Protein AF-A0A955BMQ2-F1 (afdb_monomer_lite)

Radius of gyration: 18.17 Å; chains: 1; bounding box: 41×18×46 Å

Structure (mmCIF, N/CA/C/O backbone):
data_AF-A0A955BMQ2-F1
#
_entry.id   AF-A0A955BMQ2-F1
#
loop_
_atom_site.group_PDB
_atom_site.id
_atom_site.type_symbol
_atom_site.label_atom_id
_atom_site.label_alt_id
_atom_site.label_comp_id
_atom_site.label_asym_id
_atom_site.label_entity_id
_atom_site.label_seq_id
_atom_site.pdbx_PDB_ins_code
_atom_site.Cartn_x
_atom_site.Cartn_y
_atom_site.Cartn_z
_atom_site.occupancy
_atom_site.B_iso_or_equiv
_atom_site.auth_seq_id
_atom_site.auth_comp_id
_atom_site.auth_asym_id
_atom_site.auth_atom_id
_atom_site.pdbx_PDB_model_num
ATOM 1 N N . MET A 1 1 ? 0.807 -3.533 9.587 1.00 70.75 1 MET A N 1
ATOM 2 C CA . MET A 1 1 ? -0.047 -2.334 9.748 1.00 70.75 1 MET A CA 1
ATOM 3 C C . MET A 1 1 ? -1.507 -2.704 9.984 1.00 70.75 1 MET A C 1
ATOM 5 O O . MET A 1 1 ? -1.960 -2.518 11.100 1.00 70.75 1 MET A O 1
ATOM 9 N N . VAL A 1 2 ? -2.240 -3.260 9.006 1.00 79.31 2 VAL A N 1
ATOM 10 C CA . VAL A 1 2 ? -3.673 -3.592 9.198 1.00 79.31 2 VAL A CA 1
ATOM 11 C C . VAL A 1 2 ? -3.884 -4.609 10.322 1.00 79.31 2 VAL A C 1
ATOM 13 O O . VAL A 1 2 ? -4.708 -4.364 11.194 1.00 79.31 2 VAL A O 1
ATOM 16 N N . ASP A 1 3 ? -3.097 -5.687 10.357 1.00 85.56 3 ASP A N 1
ATOM 17 C CA . ASP A 1 3 ? -3.201 -6.703 11.417 1.00 85.56 3 ASP A CA 1
ATOM 18 C C . ASP A 1 3 ? -2.902 -6.115 12.802 1.00 85.56 3 ASP A C 1
ATOM 20 O O . ASP A 1 3 ? -3.637 -6.356 13.750 1.00 85.56 3 ASP A O 1
ATOM 24 N N . THR A 1 4 ? -1.896 -5.240 12.895 1.00 87.62 4 THR A N 1
ATOM 25 C CA . THR A 1 4 ? -1.538 -4.523 14.128 1.00 87.62 4 THR A CA 1
ATOM 26 C C . THR A 1 4 ? -2.707 -3.703 14.676 1.00 87.62 4 THR A C 1
ATOM 28 O O . THR A 1 4 ? -2.978 -3.749 15.873 1.00 87.62 4 THR A O 1
ATOM 31 N N . VAL A 1 5 ? -3.420 -2.979 13.804 1.00 91.12 5 VAL A N 1
ATOM 32 C CA . VAL A 1 5 ? -4.620 -2.222 14.192 1.00 91.12 5 VAL A CA 1
ATOM 33 C C . VAL A 1 5 ? -5.734 -3.170 14.620 1.00 91.12 5 VAL A C 1
ATOM 35 O O . VAL A 1 5 ? -6.361 -2.943 15.649 1.00 91.12 5 VAL A O 1
ATOM 38 N N . MET A 1 6 ? -5.982 -4.240 13.861 1.00 90.25 6 MET A N 1
ATOM 39 C CA . MET A 1 6 ? -7.052 -5.191 14.173 1.00 90.25 6 MET A CA 1
ATOM 40 C C . MET A 1 6 ? -6.824 -5.892 15.513 1.00 90.25 6 MET A C 1
ATOM 42 O O . MET A 1 6 ? -7.763 -5.996 16.296 1.00 90.25 6 MET A O 1
ATOM 46 N N . ASP A 1 7 ? -5.590 -6.296 15.812 1.00 94.25 7 ASP A N 1
ATOM 47 C CA . ASP A 1 7 ? -5.227 -6.932 17.080 1.00 94.25 7 ASP A CA 1
ATOM 48 C C . ASP A 1 7 ? -5.363 -5.960 18.259 1.00 94.25 7 ASP A C 1
ATOM 50 O O . ASP A 1 7 ? -5.947 -6.300 19.289 1.00 94.25 7 ASP A O 1
ATOM 54 N N . ALA A 1 8 ? -4.869 -4.726 18.103 1.00 95.75 8 ALA A N 1
ATOM 55 C CA . ALA A 1 8 ? -4.978 -3.689 19.127 1.00 95.75 8 ALA A CA 1
ATOM 56 C C . ALA A 1 8 ? -6.435 -3.282 19.402 1.00 95.75 8 ALA A C 1
ATOM 58 O O . ALA A 1 8 ? -6.786 -2.954 20.534 1.00 95.75 8 ALA A O 1
ATOM 59 N N . CYS A 1 9 ? -7.282 -3.319 18.374 1.00 95.94 9 CYS A N 1
ATOM 60 C CA . CYS A 1 9 ? -8.666 -2.865 18.431 1.00 95.94 9 CYS A CA 1
ATOM 61 C C . CYS A 1 9 ? -9.692 -3.992 18.596 1.00 95.94 9 CYS A C 1
ATOM 63 O O . CYS A 1 9 ? -10.884 -3.702 18.670 1.00 95.94 9 CYS A O 1
ATOM 65 N N . ASP A 1 10 ? -9.288 -5.264 18.667 1.00 95.50 10 ASP A N 1
ATOM 66 C CA . ASP A 1 10 ? -10.202 -6.418 18.632 1.00 95.50 10 ASP A CA 1
ATOM 67 C C . ASP A 1 10 ? -11.311 -6.339 19.699 1.00 95.50 10 ASP A C 1
ATOM 69 O O . ASP A 1 10 ? -12.495 -6.542 19.408 1.00 95.50 10 ASP A O 1
ATOM 73 N N . THR A 1 11 ? -10.947 -5.981 20.933 1.00 97.31 11 THR A N 1
ATOM 74 C CA . THR A 1 11 ? -11.913 -5.860 22.038 1.00 97.31 11 THR A CA 1
ATOM 75 C C . THR A 1 11 ? -12.896 -4.712 21.803 1.00 97.31 11 THR A C 1
ATOM 77 O O . THR A 1 11 ? -14.103 -4.872 22.011 1.00 97.31 11 THR A O 1
ATOM 80 N N . ASP A 1 12 ? -12.399 -3.569 21.334 1.00 96.81 12 ASP A N 1
ATOM 81 C CA . ASP A 1 12 ? -13.212 -2.386 21.063 1.00 96.81 12 ASP A CA 1
ATOM 82 C C . ASP A 1 12 ? -14.150 -2.611 19.868 1.00 96.81 12 ASP A C 1
ATOM 84 O O . ASP A 1 12 ? -15.344 -2.316 19.945 1.00 96.81 12 ASP A O 1
ATOM 88 N N . LEU A 1 13 ? -13.655 -3.239 18.798 1.00 95.81 13 LEU A N 1
ATOM 89 C CA . LEU A 1 13 ? -14.437 -3.595 17.615 1.00 95.81 13 LEU A CA 1
ATOM 90 C C . LEU A 1 13 ? -15.585 -4.545 17.968 1.00 95.81 13 LEU A C 1
ATOM 92 O O . LEU A 1 13 ? -16.718 -4.327 17.537 1.00 95.81 13 LEU A O 1
ATOM 96 N N . LYS A 1 14 ? -15.338 -5.565 18.799 1.00 96.19 14 LYS A N 1
ATOM 97 C CA . LYS A 1 14 ? -16.392 -6.478 19.278 1.00 96.19 14 LYS A CA 1
ATOM 98 C C . LYS A 1 14 ? -17.450 -5.755 20.107 1.00 96.19 14 LYS A C 1
ATOM 100 O O . LYS A 1 14 ? -18.635 -6.081 20.014 1.00 96.19 14 LYS A O 1
ATOM 105 N N . LYS A 1 15 ? -17.034 -4.782 20.917 1.00 97.62 15 LYS A N 1
ATOM 106 C CA . LYS A 1 15 ? -17.919 -4.071 21.841 1.00 97.62 15 LYS A CA 1
ATOM 107 C C . LYS A 1 15 ? -18.761 -2.998 21.153 1.00 97.62 15 LYS A C 1
ATOM 109 O O . LYS A 1 15 ? -19.945 -2.884 21.462 1.00 97.62 15 LYS A O 1
ATOM 114 N N . TYR A 1 16 ? -18.168 -2.232 20.242 1.00 96.75 16 TYR A N 1
ATOM 115 C CA . TYR A 1 16 ? -18.789 -1.035 19.672 1.00 96.75 16 TYR A CA 1
ATOM 116 C C . TYR A 1 16 ? -19.149 -1.175 18.187 1.00 96.75 16 TYR A C 1
ATOM 118 O O . TYR A 1 16 ? -20.079 -0.520 17.731 1.00 96.75 16 TYR A O 1
ATOM 126 N N . CYS A 1 17 ? -18.483 -2.064 17.442 1.00 96.75 17 CYS A N 1
ATOM 127 C CA . CYS A 1 17 ? -18.593 -2.150 15.980 1.00 96.75 17 CYS A CA 1
ATOM 128 C C . CYS A 1 17 ? -18.984 -3.543 15.453 1.00 96.75 17 CYS A C 1
ATOM 130 O O . CYS A 1 17 ? -18.861 -3.803 14.259 1.00 96.75 17 CYS A O 1
ATOM 132 N N . SER A 1 18 ? -19.498 -4.448 16.292 1.00 96.06 18 SER A N 1
ATOM 133 C CA . SER A 1 18 ? -19.788 -5.845 15.907 1.00 96.06 18 SER A CA 1
ATOM 134 C C . SER A 1 18 ? -20.851 -6.016 14.815 1.00 96.06 18 SER A C 1
ATOM 136 O O . SER A 1 18 ? -20.900 -7.058 14.164 1.00 96.06 18 SER A O 1
ATOM 138 N N . GLN A 1 19 ? -21.694 -5.007 14.592 1.00 96.06 19 GLN A N 1
ATOM 139 C CA . GLN A 1 19 ? -22.700 -5.002 13.522 1.00 96.06 19 GLN A CA 1
ATOM 140 C C . GLN A 1 19 ? -22.184 -4.401 12.207 1.00 96.06 19 GLN A C 1
ATOM 142 O O . GLN A 1 19 ? -22.897 -4.387 11.203 1.00 96.06 19 GLN A O 1
ATOM 147 N N . VAL A 1 20 ? -20.954 -3.888 12.196 1.00 95.81 20 VAL A N 1
ATOM 148 C CA . VAL A 1 20 ? -20.369 -3.239 11.029 1.00 95.81 20 VAL A CA 1
ATOM 149 C C . VAL A 1 20 ? -19.742 -4.291 10.126 1.00 95.81 20 VAL A C 1
ATOM 151 O O . VAL A 1 20 ? -18.885 -5.069 10.533 1.00 95.81 20 VAL A O 1
ATOM 154 N N . THR A 1 21 ? -20.152 -4.297 8.859 1.00 95.19 21 THR A N 1
ATOM 155 C CA . THR A 1 21 ? -19.519 -5.149 7.846 1.00 95.19 21 THR A CA 1
ATOM 156 C C . THR A 1 21 ? -18.095 -4.643 7.568 1.00 95.19 21 THR A C 1
ATOM 158 O O . THR A 1 21 ? -17.945 -3.462 7.243 1.00 95.19 21 THR A O 1
ATOM 161 N N . PRO A 1 22 ? -17.047 -5.482 7.646 1.00 91.38 22 PRO A N 1
ATOM 162 C CA . PRO A 1 22 ? -15.676 -5.065 7.345 1.00 91.38 22 PRO A CA 1
ATOM 163 C C . PRO A 1 22 ? -15.477 -4.567 5.904 1.00 91.38 22 PRO A C 1
ATOM 165 O O . PRO A 1 22 ? -16.270 -4.869 5.010 1.00 91.38 22 PRO A O 1
ATOM 168 N N . GLY A 1 23 ? -14.391 -3.822 5.676 1.00 89.44 23 GLY A N 1
ATOM 169 C CA . GLY A 1 23 ? -14.005 -3.285 4.365 1.00 89.44 23 GLY A CA 1
ATOM 170 C C . GLY A 1 23 ? -14.430 -1.834 4.123 1.00 89.44 23 GLY A C 1
ATOM 171 O O . GLY A 1 23 ? -15.211 -1.266 4.886 1.00 89.44 23 GLY A O 1
ATOM 172 N N . GLU A 1 24 ? -13.873 -1.232 3.065 1.00 88.12 24 GLU A N 1
ATOM 173 C CA . GLU A 1 24 ? -14.203 0.128 2.587 1.00 88.12 24 GLU A CA 1
ATOM 174 C C . GLU A 1 24 ? -14.133 1.210 3.682 1.00 88.12 24 GLU A C 1
ATOM 176 O O . GLU A 1 24 ? -14.895 2.170 3.686 1.00 88.12 24 GLU A O 1
ATOM 181 N N . GLY A 1 25 ? -13.249 1.030 4.667 1.00 88.88 25 GLY A N 1
ATOM 182 C CA . GLY A 1 25 ? -13.088 1.965 5.783 1.00 88.88 25 GLY A CA 1
ATOM 183 C C . GLY A 1 25 ? -14.226 1.965 6.812 1.00 88.88 25 GLY A C 1
ATOM 184 O O . GLY A 1 25 ? -14.153 2.718 7.777 1.00 88.88 25 GLY A O 1
ATOM 185 N N . ARG A 1 26 ? -15.252 1.111 6.687 1.00 94.75 26 ARG A N 1
ATOM 186 C CA . ARG A 1 26 ? -16.419 1.128 7.591 1.00 94.75 26 ARG A CA 1
ATOM 187 C C . ARG A 1 26 ? -16.070 0.933 9.066 1.00 94.75 26 ARG A C 1
ATOM 189 O O . ARG A 1 26 ? -16.647 1.602 9.916 1.00 94.75 26 ARG A O 1
ATOM 196 N N . LEU A 1 27 ? -15.135 0.032 9.374 1.00 92.38 27 LEU A N 1
ATOM 197 C CA . LEU A 1 27 ? -14.703 -0.187 10.759 1.00 92.38 27 LEU A CA 1
ATOM 198 C C . LEU A 1 27 ? -13.961 1.029 11.314 1.00 92.38 27 LEU A C 1
ATOM 200 O O . LEU A 1 27 ? -14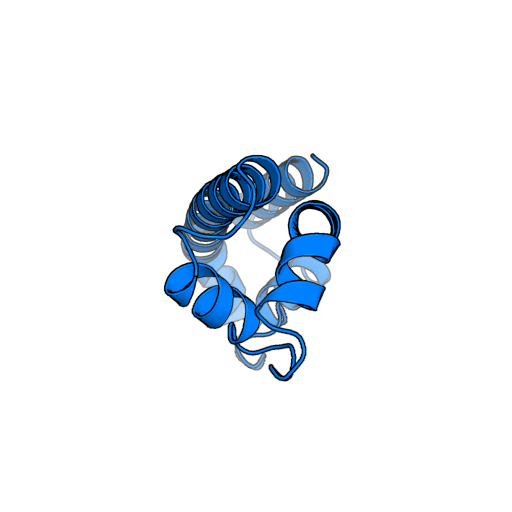.238 1.429 12.435 1.00 92.38 27 LEU A O 1
ATOM 204 N N . VAL A 1 28 ? -13.106 1.670 10.513 1.00 90.44 28 VAL A N 1
ATOM 205 C CA . VAL A 1 28 ? -12.429 2.914 10.910 1.00 90.44 28 VAL A CA 1
ATOM 206 C C . VAL A 1 28 ? -13.455 4.012 11.203 1.00 90.44 28 VAL A C 1
ATOM 208 O O . VAL A 1 28 ? -13.398 4.626 12.261 1.00 90.44 28 VAL A O 1
ATOM 211 N N . LEU A 1 29 ? -14.458 4.195 10.337 1.00 92.94 29 LEU A N 1
ATOM 212 C CA . LEU A 1 29 ? -15.531 5.173 10.561 1.00 92.94 29 LEU A CA 1
ATOM 213 C C . LEU A 1 29 ? -16.329 4.897 11.843 1.00 92.94 29 LEU A C 1
ATOM 215 O O . LEU A 1 29 ? -16.669 5.828 12.569 1.00 92.94 29 LEU A O 1
ATOM 219 N N . CYS A 1 30 ? -16.616 3.627 12.139 1.00 95.94 30 CYS A N 1
ATOM 220 C CA . CYS A 1 30 ? -17.273 3.246 13.388 1.00 95.94 30 CYS A CA 1
ATOM 221 C C . CYS A 1 30 ? -16.425 3.601 14.614 1.00 95.94 30 CYS A C 1
ATOM 223 O O . CYS A 1 30 ? -16.942 4.160 15.578 1.00 95.94 30 CYS A O 1
ATOM 225 N N . MET A 1 31 ? -15.122 3.323 14.560 1.00 93.06 31 MET A N 1
ATOM 226 C CA . MET A 1 31 ? -14.200 3.625 15.653 1.00 93.06 31 MET A CA 1
ATOM 227 C C . MET A 1 31 ? -14.047 5.131 15.869 1.00 93.06 31 MET A C 1
ATOM 229 O O . MET A 1 31 ? -14.064 5.571 17.010 1.00 93.06 31 MET A O 1
ATOM 233 N N . MET A 1 32 ? -14.013 5.931 14.799 1.00 89.88 32 MET A N 1
ATOM 234 C CA . MET A 1 32 ? -14.033 7.398 14.897 1.00 89.88 32 MET A CA 1
ATOM 235 C C . MET A 1 32 ? -15.330 7.918 15.535 1.00 89.88 32 MET A C 1
ATOM 237 O O . MET A 1 32 ? -15.299 8.829 16.352 1.00 89.88 32 MET A O 1
ATOM 241 N N . ALA A 1 33 ? -16.483 7.314 15.229 1.00 94.12 33 ALA A N 1
ATOM 242 C CA . ALA A 1 33 ? -17.755 7.669 15.869 1.00 94.12 33 ALA A CA 1
ATOM 243 C C . ALA A 1 33 ? -17.836 7.265 17.358 1.00 94.12 33 ALA A C 1
ATOM 245 O O . ALA A 1 33 ? -18.748 7.688 18.072 1.00 94.12 33 ALA A O 1
ATOM 246 N N . HIS A 1 34 ? -16.902 6.432 17.817 1.00 94.44 34 HIS A N 1
ATOM 247 C CA . HIS A 1 34 ? -16.775 5.957 19.190 1.00 94.44 34 HIS A CA 1
ATOM 248 C C . HIS A 1 34 ? -15.412 6.313 19.797 1.00 94.44 34 HIS A C 1
ATOM 250 O O . HIS A 1 34 ? -14.971 5.634 20.723 1.00 94.44 34 HIS A O 1
ATOM 256 N N . GLU A 1 35 ? -14.752 7.364 19.299 1.00 90.25 35 GLU A N 1
ATOM 257 C CA . GLU A 1 35 ? -13.390 7.736 19.706 1.00 90.25 35 GLU A CA 1
ATOM 258 C C . GLU A 1 35 ? -13.246 7.946 21.222 1.00 90.25 35 GLU A C 1
ATOM 260 O O . GLU A 1 35 ? -12.208 7.639 21.796 1.00 90.25 35 GLU A O 1
ATOM 265 N N . ASP A 1 36 ? -14.315 8.384 21.892 1.00 94.06 36 ASP A N 1
ATOM 266 C CA . ASP A 1 36 ? -14.380 8.614 23.337 1.00 94.06 36 ASP A CA 1
ATOM 267 C C . ASP A 1 36 ? -14.517 7.324 24.168 1.00 94.06 36 ASP A C 1
ATOM 269 O O . ASP A 1 36 ? -14.470 7.362 25.399 1.00 94.06 36 ASP A O 1
ATOM 273 N N . LYS A 1 37 ? -14.739 6.178 23.513 1.00 95.62 37 LYS A N 1
ATOM 274 C CA . LYS A 1 37 ? -15.090 4.897 24.153 1.00 95.62 37 LYS A CA 1
ATOM 275 C C . LYS A 1 37 ? -14.098 3.773 23.899 1.00 95.62 37 LYS A C 1
ATOM 277 O O . LYS A 1 37 ? -14.163 2.763 24.611 1.00 95.62 37 LYS A O 1
ATOM 282 N N . ILE A 1 38 ? -13.268 3.905 22.874 1.00 95.94 38 ILE A N 1
ATOM 283 C CA . ILE A 1 38 ? -12.251 2.916 22.513 1.00 95.94 38 ILE A CA 1
ATOM 284 C C . ILE A 1 38 ? -11.049 3.012 23.457 1.00 95.94 38 ILE A C 1
ATOM 286 O O . ILE A 1 38 ? -10.850 4.023 24.127 1.00 95.94 38 ILE A O 1
ATOM 290 N N . SER A 1 39 ? -10.258 1.947 23.547 1.00 97.06 39 SER A N 1
ATOM 291 C CA . SER A 1 39 ? -9.066 1.932 24.393 1.00 97.06 39 SER A CA 1
ATOM 292 C C . SER A 1 39 ? -7.944 2.826 23.849 1.00 97.06 39 SER A C 1
ATOM 294 O O . SER A 1 39 ? -7.790 2.971 22.635 1.00 97.06 39 SER A O 1
ATOM 296 N N . ASP A 1 40 ? -7.089 3.340 24.741 1.00 95.81 40 ASP A N 1
ATOM 297 C CA . ASP A 1 40 ? -5.878 4.089 24.361 1.00 95.81 40 ASP A CA 1
ATOM 298 C C . ASP A 1 40 ? -4.959 3.270 23.443 1.00 95.81 40 ASP A C 1
ATOM 300 O O . ASP A 1 40 ? -4.327 3.810 22.539 1.00 95.81 40 ASP A O 1
ATOM 304 N N . GLN A 1 41 ? -4.906 1.951 23.653 1.00 95.56 41 GLN A N 1
ATOM 305 C CA . GLN A 1 41 ? -4.135 1.036 22.815 1.00 95.56 41 GLN A CA 1
ATOM 306 C C . GLN A 1 41 ? -4.664 1.022 21.378 1.00 95.56 41 GLN A C 1
ATOM 308 O O . GLN A 1 41 ? -3.884 1.131 20.433 1.00 95.56 41 GLN A O 1
ATOM 313 N N . CYS A 1 42 ? -5.980 0.893 21.208 1.00 96.06 42 CYS A N 1
ATOM 314 C CA . CYS A 1 42 ? -6.585 0.930 19.888 1.00 96.06 42 CYS A CA 1
ATOM 315 C C . CYS A 1 42 ? -6.443 2.314 19.240 1.00 96.06 42 CYS A C 1
ATOM 317 O O . CYS A 1 42 ? -6.086 2.407 18.066 1.00 96.06 42 CYS A O 1
ATOM 319 N N . PHE A 1 43 ? -6.668 3.387 20.003 1.00 93.31 43 PHE A N 1
ATOM 320 C CA . PHE A 1 43 ? -6.490 4.753 19.517 1.00 93.31 43 PHE A CA 1
AT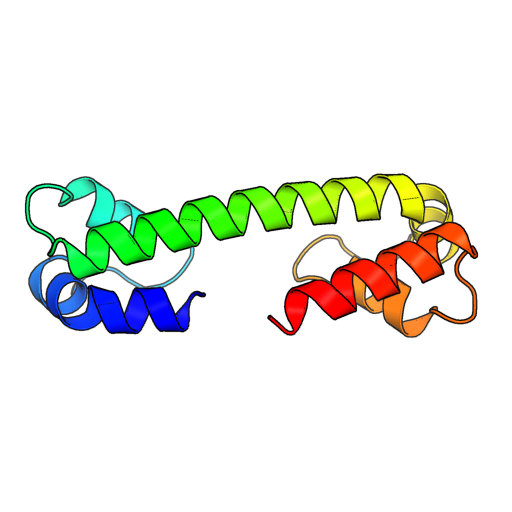OM 321 C C . PHE A 1 43 ? -5.057 5.000 19.027 1.00 93.31 43 PHE A C 1
ATOM 323 O O . PHE A 1 43 ? -4.867 5.472 17.907 1.00 93.31 43 PHE A O 1
ATOM 330 N N . GLY A 1 44 ? -4.053 4.608 19.816 1.00 93.50 44 GLY A N 1
ATOM 331 C CA . GLY A 1 44 ? -2.643 4.704 19.437 1.00 93.50 44 GLY A CA 1
ATOM 332 C C . GLY A 1 44 ? -2.323 3.908 18.173 1.00 93.50 44 GLY A C 1
ATOM 333 O O . GLY A 1 44 ? -1.747 4.455 17.241 1.00 93.50 44 GLY A O 1
ATOM 334 N N . ALA A 1 45 ? -2.786 2.657 18.078 1.00 94.25 45 ALA A N 1
ATOM 335 C CA . ALA A 1 45 ? -2.565 1.838 16.886 1.00 94.25 45 ALA A CA 1
ATOM 336 C C . ALA A 1 45 ? -3.205 2.438 15.620 1.00 94.25 45 ALA A C 1
ATOM 338 O O . ALA A 1 45 ? -2.627 2.350 14.536 1.00 94.25 45 ALA A O 1
ATOM 339 N N . MET A 1 46 ? -4.387 3.057 15.733 1.00 91.12 46 MET A N 1
ATOM 340 C CA . MET A 1 46 ? -5.000 3.780 14.614 1.00 91.12 46 MET A CA 1
ATOM 341 C C . MET A 1 46 ? -4.183 5.006 14.201 1.00 91.12 46 MET A C 1
ATOM 343 O O . MET A 1 46 ? -4.082 5.276 13.006 1.00 91.12 46 MET A O 1
ATOM 347 N N . PHE A 1 47 ? -3.600 5.728 15.160 1.00 90.50 47 PHE A N 1
ATOM 348 C CA . PHE A 1 47 ? -2.745 6.881 14.885 1.00 90.50 47 PHE A CA 1
ATOM 349 C C . PHE A 1 47 ? -1.442 6.461 14.192 1.00 90.50 47 PHE A C 1
ATOM 351 O O . PHE A 1 47 ? -1.129 6.975 13.123 1.00 90.50 47 PHE A O 1
ATOM 358 N N . ASP A 1 48 ? -0.761 5.438 14.712 1.00 91.75 48 ASP A N 1
ATOM 359 C CA . ASP A 1 48 ? 0.444 4.870 14.093 1.00 91.75 48 ASP A CA 1
ATOM 360 C C . ASP A 1 48 ? 0.167 4.389 12.657 1.00 91.75 48 ASP A C 1
ATOM 362 O O . ASP A 1 48 ? 0.986 4.549 11.749 1.00 91.75 48 ASP A O 1
ATOM 366 N N . ALA A 1 49 ? -1.014 3.808 12.423 1.00 90.44 49 ALA A N 1
ATOM 367 C CA . ALA A 1 49 ? -1.434 3.409 11.086 1.00 90.44 49 ALA A CA 1
ATOM 368 C C . ALA A 1 49 ? -1.735 4.606 10.172 1.00 90.44 49 ALA A C 1
ATOM 370 O O . ALA A 1 49 ? -1.462 4.525 8.975 1.00 90.44 49 ALA A O 1
ATOM 371 N N . ALA A 1 50 ? -2.287 5.700 10.702 1.00 89.06 50 ALA A N 1
ATOM 372 C CA . ALA A 1 50 ? -2.525 6.921 9.938 1.00 89.06 50 ALA A CA 1
ATOM 373 C C . ALA A 1 50 ? -1.201 7.546 9.471 1.00 89.06 50 ALA A C 1
ATOM 375 O O . ALA A 1 50 ? -1.054 7.817 8.277 1.00 89.06 50 ALA A O 1
ATOM 376 N N . ASP A 1 51 ? -0.222 7.656 10.370 1.00 90.19 51 ASP A N 1
ATOM 377 C CA . ASP A 1 51 ? 1.130 8.125 10.048 1.00 90.19 51 ASP A CA 1
ATOM 378 C C . ASP A 1 51 ? 1.785 7.215 8.995 1.00 90.19 51 ASP A C 1
ATOM 380 O O . ASP A 1 51 ? 2.325 7.682 7.990 1.00 90.19 51 ASP A O 1
ATOM 384 N N . GLY A 1 52 ? 1.665 5.892 9.158 1.00 88.62 52 GLY A N 1
ATOM 385 C CA . GLY A 1 52 ? 2.166 4.919 8.186 1.00 88.62 52 GLY A CA 1
ATOM 386 C C . GLY A 1 52 ? 1.564 5.082 6.783 1.00 88.62 52 GLY A C 1
ATOM 387 O O . GLY A 1 52 ? 2.279 4.967 5.784 1.00 88.62 52 GLY A O 1
ATOM 388 N N . ILE A 1 53 ? 0.264 5.384 6.685 1.00 89.31 53 ILE A N 1
ATOM 389 C CA . ILE A 1 53 ? -0.406 5.650 5.402 1.00 89.31 53 ILE A CA 1
ATOM 390 C C . ILE A 1 53 ? 0.137 6.927 4.757 1.00 89.31 53 ILE A C 1
ATOM 392 O O . ILE A 1 53 ? 0.369 6.931 3.548 1.00 89.31 53 ILE A O 1
ATOM 396 N N . GLU A 1 54 ? 0.348 7.997 5.526 1.00 90.00 54 GLU A N 1
ATOM 397 C CA . GLU A 1 54 ? 0.886 9.257 5.001 1.00 90.00 54 GLU A CA 1
ATOM 398 C C . GLU A 1 54 ? 2.267 9.054 4.369 1.00 90.00 54 GLU A C 1
ATOM 400 O O . GLU A 1 54 ? 2.485 9.436 3.211 1.00 90.00 54 GLU A O 1
ATOM 405 N N . PHE A 1 55 ? 3.172 8.377 5.081 1.00 88.50 55 PHE A N 1
ATOM 406 C CA . PHE A 1 55 ? 4.497 8.056 4.553 1.00 88.50 55 PHE A CA 1
ATOM 407 C C . PHE A 1 55 ? 4.404 7.211 3.280 1.00 88.50 55 PHE A C 1
ATOM 409 O O . PHE A 1 55 ? 5.021 7.553 2.268 1.00 88.50 55 PHE A O 1
ATOM 416 N N . PHE A 1 56 ? 3.557 6.179 3.271 1.00 89.19 56 PHE A N 1
ATOM 417 C CA . PHE A 1 56 ? 3.364 5.339 2.091 1.00 89.19 56 PHE A CA 1
ATOM 418 C C . PHE A 1 56 ? 2.823 6.115 0.877 1.00 89.19 56 PHE A C 1
ATOM 420 O O . PHE A 1 56 ? 3.278 5.906 -0.248 1.00 89.19 56 PHE A O 1
ATOM 427 N N . VAL A 1 57 ? 1.871 7.033 1.073 1.00 90.75 57 VAL A N 1
ATOM 428 C CA . VAL A 1 57 ? 1.338 7.876 -0.013 1.00 90.75 57 VAL A CA 1
ATOM 429 C C . VAL A 1 57 ? 2.426 8.788 -0.581 1.00 90.75 57 VAL A C 1
ATOM 431 O O . VAL A 1 57 ? 2.494 8.972 -1.799 1.00 90.75 57 VAL A O 1
ATOM 434 N N . SER A 1 58 ? 3.290 9.336 0.276 1.00 91.69 58 SER A N 1
ATOM 435 C CA . SER A 1 58 ? 4.416 10.167 -0.158 1.00 91.69 58 SER A CA 1
ATOM 436 C C . SER A 1 58 ? 5.409 9.382 -1.025 1.00 91.69 58 SER A C 1
ATOM 438 O O . SER A 1 58 ? 5.839 9.868 -2.075 1.00 91.69 58 SER A O 1
ATOM 440 N N . ASP A 1 59 ? 5.668 8.127 -0.657 1.00 91.38 59 ASP A N 1
ATOM 441 C CA . ASP A 1 59 ? 6.541 7.221 -1.399 1.00 91.38 59 ASP A CA 1
ATOM 442 C C . ASP A 1 59 ? 5.945 6.839 -2.744 1.00 91.38 59 ASP A C 1
ATOM 444 O O . ASP A 1 59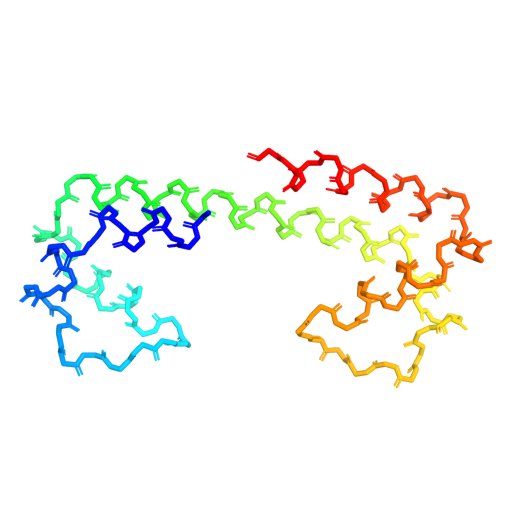 ? 6.624 6.914 -3.766 1.00 91.38 59 ASP A O 1
ATOM 448 N N . LEU A 1 60 ? 4.658 6.490 -2.763 1.00 91.12 60 LEU A N 1
ATOM 449 C CA . LEU A 1 60 ? 3.950 6.158 -3.992 1.00 91.12 60 LEU A CA 1
ATOM 450 C C . LEU A 1 60 ? 3.932 7.338 -4.966 1.00 91.12 60 LEU A C 1
ATOM 452 O O . LEU A 1 60 ? 4.098 7.140 -6.168 1.00 91.12 60 LEU A O 1
ATOM 456 N N . LYS A 1 61 ? 3.746 8.560 -4.459 1.00 94.31 61 LYS A N 1
ATOM 457 C CA . LYS A 1 61 ? 3.798 9.764 -5.287 1.00 94.31 61 LYS A CA 1
ATOM 458 C C . LYS A 1 61 ? 5.174 9.932 -5.925 1.00 94.31 61 LYS A C 1
ATOM 460 O O . LYS A 1 61 ? 5.255 10.088 -7.137 1.00 94.31 61 LYS A O 1
ATOM 465 N N . ARG A 1 62 ? 6.248 9.841 -5.134 1.00 94.88 62 ARG A N 1
ATOM 466 C CA . ARG A 1 62 ? 7.614 9.921 -5.668 1.00 94.88 62 ARG A CA 1
ATOM 467 C C . ARG A 1 62 ? 7.877 8.819 -6.695 1.00 94.88 62 ARG A C 1
ATOM 469 O O . ARG A 1 62 ? 8.441 9.102 -7.745 1.00 94.88 62 ARG A O 1
ATOM 476 N N . ALA A 1 63 ? 7.425 7.596 -6.424 1.00 94.56 63 ALA A N 1
ATOM 477 C CA . ALA A 1 63 ? 7.521 6.480 -7.358 1.00 94.56 63 ALA A CA 1
ATOM 478 C C . ALA A 1 63 ? 6.836 6.790 -8.690 1.00 94.56 63 ALA A C 1
ATOM 480 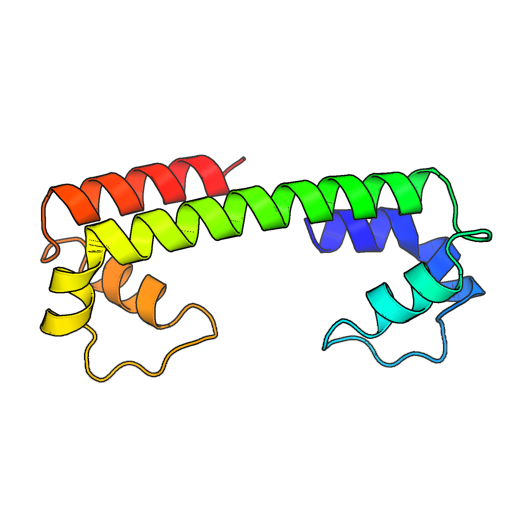O O . ALA A 1 63 ? 7.418 6.571 -9.746 1.00 94.56 63 ALA A O 1
ATOM 481 N N . ALA A 1 64 ? 5.607 7.308 -8.638 1.00 94.88 64 ALA A N 1
ATOM 482 C CA . ALA A 1 64 ? 4.839 7.665 -9.821 1.00 94.88 64 ALA A CA 1
ATOM 483 C C . ALA A 1 64 ? 5.530 8.770 -10.631 1.00 94.88 64 ALA A C 1
ATOM 485 O O . ALA A 1 64 ? 5.618 8.640 -11.847 1.00 94.88 64 ALA A O 1
ATOM 486 N N . ASP A 1 65 ? 6.071 9.792 -9.961 1.00 97.56 65 ASP A N 1
ATOM 487 C CA . ASP A 1 65 ? 6.784 10.899 -10.605 1.00 97.56 65 ASP A CA 1
ATOM 488 C C . ASP A 1 65 ? 8.089 10.415 -11.273 1.00 97.56 65 ASP A C 1
ATOM 490 O O . ASP A 1 65 ? 8.366 10.731 -12.427 1.00 97.56 65 ASP A O 1
ATOM 494 N N . VAL A 1 66 ? 8.894 9.606 -10.573 1.00 98.12 66 VAL A N 1
ATOM 495 C CA . VAL A 1 66 ? 10.172 9.091 -11.100 1.00 98.12 66 VAL A CA 1
ATOM 496 C C . VAL A 1 66 ? 9.951 8.069 -12.220 1.00 98.12 66 VAL A C 1
ATOM 498 O O . VAL A 1 66 ? 1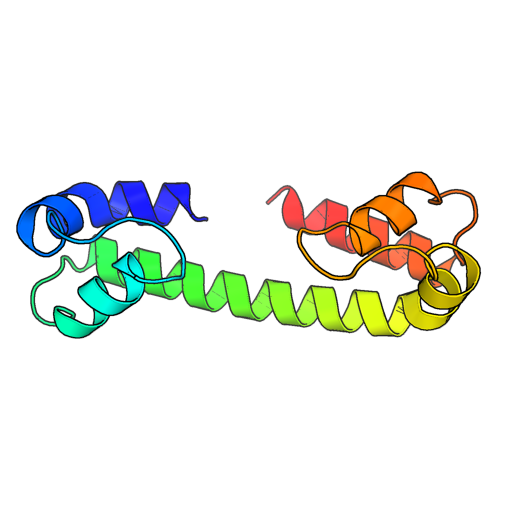0.692 8.052 -13.203 1.00 98.12 66 VAL A O 1
ATOM 501 N N . CYS A 1 67 ? 8.935 7.216 -12.089 1.00 98.06 67 CYS A N 1
ATOM 502 C CA . CYS A 1 67 ? 8.642 6.148 -13.041 1.00 98.06 67 CYS A CA 1
ATOM 503 C C . CYS A 1 67 ? 7.644 6.551 -14.137 1.00 98.06 67 CYS A C 1
ATOM 505 O O . CYS A 1 67 ? 7.275 5.688 -14.929 1.00 98.06 67 CYS A O 1
ATOM 507 N N . GLU A 1 68 ? 7.200 7.811 -14.220 1.00 97.69 68 GLU A N 1
ATOM 508 C CA . GLU A 1 68 ? 6.131 8.255 -15.134 1.00 97.69 68 GLU A CA 1
ATOM 509 C C . GLU A 1 68 ? 6.368 7.777 -16.575 1.00 97.69 68 GLU A C 1
ATOM 511 O O . GLU A 1 68 ? 5.535 7.083 -17.162 1.00 97.69 68 GLU A O 1
ATOM 516 N N . SER A 1 69 ? 7.561 8.036 -17.119 1.00 98.25 69 SER A N 1
ATOM 517 C CA . SER A 1 69 ? 7.894 7.636 -18.491 1.00 98.25 69 SER A CA 1
ATOM 518 C C . SER A 1 69 ? 7.940 6.116 -18.684 1.00 98.25 69 SER A C 1
ATOM 520 O O . SER A 1 69 ? 7.641 5.619 -19.772 1.00 98.25 69 SER A O 1
ATOM 522 N N . ASP A 1 70 ? 8.330 5.366 -17.654 1.00 98.38 70 ASP A N 1
ATOM 523 C CA . ASP A 1 70 ? 8.353 3.904 -17.692 1.00 98.38 70 ASP A CA 1
ATOM 524 C C . ASP A 1 70 ? 6.931 3.332 -17.617 1.00 98.38 70 ASP A C 1
ATOM 526 O O . ASP A 1 70 ? 6.612 2.397 -18.351 1.00 98.38 70 ASP A O 1
ATOM 530 N N . ILE A 1 71 ? 6.052 3.932 -16.807 1.00 97.69 71 ILE A N 1
ATOM 531 C CA . ILE A 1 71 ? 4.629 3.581 -16.726 1.00 97.69 71 ILE A CA 1
ATOM 532 C C . ILE A 1 71 ? 3.971 3.764 -18.095 1.00 97.69 71 ILE A C 1
ATOM 534 O O . ILE A 1 71 ? 3.330 2.838 -18.590 1.00 97.69 71 ILE A O 1
ATOM 538 N N . GLU A 1 72 ? 4.179 4.909 -18.744 1.00 97.44 72 GLU A N 1
ATOM 539 C CA . GLU A 1 72 ? 3.612 5.193 -20.067 1.00 97.44 72 GLU A CA 1
ATOM 540 C C . GLU A 1 72 ? 4.123 4.247 -21.159 1.00 97.44 72 GLU A C 1
ATOM 542 O O . GLU A 1 72 ? 3.388 3.898 -22.079 1.00 97.44 72 GLU A O 1
ATOM 547 N N . LYS A 1 73 ? 5.392 3.830 -21.098 1.00 98.12 73 LYS A N 1
ATOM 548 C CA . LYS A 1 73 ? 5.993 2.984 -22.142 1.00 98.12 73 LYS A CA 1
ATOM 549 C C . LYS A 1 73 ? 5.723 1.499 -21.946 1.00 98.12 73 LYS A C 1
ATOM 551 O O . LYS A 1 73 ? 5.659 0.762 -22.930 1.00 98.12 73 LYS A O 1
ATOM 556 N N . LEU A 1 74 ? 5.664 1.045 -20.696 1.00 98.00 74 LEU A N 1
ATOM 557 C CA . LEU A 1 74 ? 5.666 -0.378 -20.349 1.00 98.00 74 LEU A CA 1
ATOM 558 C C . LEU A 1 74 ? 4.316 -0.854 -19.805 1.00 98.00 74 LEU A C 1
ATOM 560 O O . LEU A 1 74 ? 4.020 -2.044 -19.909 1.00 98.00 74 LEU A O 1
ATOM 564 N N . CYS A 1 75 ? 3.512 0.050 -19.240 1.00 97.69 75 CYS A N 1
ATOM 565 C CA . CYS A 1 75 ? 2.321 -0.275 -18.455 1.00 97.69 75 CYS A CA 1
ATOM 566 C C . CYS A 1 75 ? 1.058 0.489 -18.902 1.00 97.69 75 CYS A C 1
ATOM 568 O O . CYS A 1 75 ? 0.076 0.511 -18.165 1.00 97.69 75 CYS A O 1
ATOM 570 N N . ASP A 1 76 ? 1.037 1.063 -20.109 1.00 96.88 76 ASP A N 1
ATOM 571 C CA . ASP A 1 76 ? -0.080 1.856 -20.663 1.00 96.88 76 ASP A CA 1
ATOM 572 C C . ASP A 1 76 ? -1.433 1.125 -20.707 1.00 96.88 76 ASP A C 1
ATOM 574 O O . ASP A 1 76 ? -2.495 1.741 -20.640 1.00 96.88 76 ASP A O 1
ATOM 578 N N . LYS A 1 77 ? -1.398 -0.203 -20.827 1.00 96.69 77 LYS A N 1
ATOM 579 C CA . LYS A 1 77 ? -2.582 -1.074 -20.898 1.00 96.69 77 LYS A CA 1
ATOM 580 C C . LYS A 1 77 ? -2.999 -1.656 -19.554 1.00 96.69 77 LYS A C 1
ATOM 582 O O . LYS A 1 77 ? -3.926 -2.464 -19.509 1.00 96.69 77 LYS A O 1
ATOM 587 N N . VAL A 1 78 ? -2.294 -1.318 -18.481 1.00 96.94 78 VAL A N 1
ATOM 588 C CA . VAL A 1 78 ? -2.590 -1.830 -17.147 1.00 96.94 78 VAL A CA 1
ATOM 589 C C . VAL A 1 78 ? -3.636 -0.933 -16.501 1.00 96.94 78 VAL A C 1
ATOM 591 O O . VAL A 1 78 ? -3.490 0.286 -16.451 1.00 96.94 78 VAL A O 1
ATOM 594 N N . GLU A 1 79 ? -4.709 -1.542 -16.001 1.00 94.31 79 GLU A N 1
ATOM 595 C CA . GLU A 1 79 ? -5.724 -0.798 -15.262 1.00 94.31 79 GLU A CA 1
ATOM 596 C C . GLU A 1 79 ? -5.140 -0.254 -13.944 1.00 94.31 79 GLU A C 1
ATOM 598 O O . GLU A 1 79 ? -4.407 -0.960 -13.243 1.00 94.31 79 GLU A O 1
ATOM 603 N N . PRO A 1 80 ? -5.436 1.005 -13.578 1.00 89.62 80 PRO A N 1
ATOM 604 C CA . PRO A 1 80 ? -5.030 1.544 -12.289 1.00 89.62 80 PRO A CA 1
ATOM 605 C C . PRO A 1 80 ? -5.722 0.849 -11.110 1.00 89.62 80 PRO A C 1
ATOM 607 O O . PRO A 1 80 ? -6.877 0.430 -11.182 1.00 89.62 80 PRO A O 1
ATOM 610 N N . GLY A 1 81 ? -5.037 0.845 -9.965 1.00 88.94 81 GLY A N 1
ATOM 611 C CA . GLY A 1 81 ? -5.557 0.321 -8.702 1.00 88.94 81 GLY A CA 1
ATOM 612 C C . GLY A 1 81 ? -5.025 -1.067 -8.349 1.00 88.94 81 GLY A C 1
ATOM 613 O O . GLY A 1 81 ? -4.302 -1.704 -9.111 1.00 88.94 81 GLY A O 1
ATOM 614 N N . LYS A 1 82 ? -5.325 -1.510 -7.120 1.00 88.12 82 LYS A N 1
ATOM 615 C CA . LYS A 1 82 ? -4.927 -2.823 -6.564 1.00 88.12 82 LYS A CA 1
ATOM 616 C C . LYS A 1 82 ? -3.433 -3.174 -6.725 1.00 88.12 82 LYS A C 1
ATOM 618 O O . LYS A 1 82 ? -3.081 -4.347 -6.741 1.00 88.12 82 LYS A O 1
ATOM 623 N N . GLY A 1 83 ? -2.561 -2.174 -6.867 1.00 90.94 83 GLY A N 1
ATOM 624 C CA . GLY A 1 83 ? -1.124 -2.367 -7.077 1.00 90.94 83 GLY A CA 1
ATOM 625 C C . GLY A 1 83 ? -0.716 -2.872 -8.469 1.00 90.94 83 GLY A C 1
ATOM 626 O O . GLY A 1 83 ? 0.441 -3.234 -8.649 1.00 90.94 83 GLY A O 1
ATOM 627 N N . GLN A 1 84 ? -1.608 -2.887 -9.466 1.00 95.88 84 GLN A N 1
ATOM 628 C CA . GLN A 1 84 ? -1.323 -3.495 -10.776 1.00 95.88 84 GLN A CA 1
ATOM 629 C C . GLN A 1 84 ? -0.213 -2.770 -11.556 1.00 95.88 84 GLN A C 1
ATOM 631 O O . GLN A 1 84 ? 0.657 -3.421 -12.132 1.00 95.88 84 GLN A O 1
ATOM 636 N N . ILE A 1 85 ? -0.189 -1.434 -11.529 1.00 95.44 85 ILE A N 1
ATOM 637 C CA . ILE A 1 85 ? 0.881 -0.638 -12.158 1.00 95.44 85 ILE A CA 1
ATOM 638 C C . ILE A 1 85 ? 2.232 -0.901 -11.483 1.00 95.44 85 ILE A C 1
ATOM 640 O O . ILE A 1 85 ? 3.228 -1.126 -12.167 1.00 95.44 85 ILE A O 1
ATOM 644 N N . ALA A 1 86 ? 2.260 -0.947 -10.147 1.00 93.44 86 ALA A N 1
ATOM 645 C CA . ALA A 1 86 ? 3.471 -1.269 -9.396 1.00 93.44 86 ALA A CA 1
ATOM 646 C C . ALA A 1 86 ? 3.992 -2.672 -9.754 1.00 93.44 86 ALA A C 1
ATOM 648 O O . ALA A 1 86 ? 5.182 -2.836 -10.011 1.00 93.44 86 ALA A O 1
ATOM 649 N N . GLN A 1 87 ? 3.100 -3.665 -9.863 1.00 94.69 87 GLN A N 1
ATOM 650 C CA . GLN A 1 87 ? 3.472 -5.011 -10.302 1.00 94.69 87 GLN A CA 1
ATOM 651 C C . GLN A 1 87 ? 4.038 -5.012 -11.728 1.00 94.69 87 GLN A C 1
ATOM 653 O O . GLN A 1 87 ? 5.061 -5.640 -11.973 1.00 94.69 87 GLN A O 1
ATOM 658 N N . CYS A 1 88 ? 3.430 -4.269 -12.656 1.00 97.75 88 CYS A N 1
ATOM 659 C CA . CYS A 1 88 ? 3.935 -4.156 -14.024 1.00 97.75 88 CYS A CA 1
ATOM 660 C C . CYS A 1 88 ? 5.358 -3.574 -14.086 1.00 97.75 88 CYS A C 1
ATOM 662 O O . CYS A 1 88 ? 6.197 -4.081 -14.840 1.00 97.75 88 CYS A O 1
ATOM 664 N N . LEU A 1 89 ? 5.652 -2.550 -13.278 1.00 96.69 89 LEU A N 1
ATOM 665 C CA . LEU A 1 89 ? 6.997 -1.980 -13.163 1.00 96.69 89 LEU A CA 1
ATOM 666 C C . LEU A 1 89 ? 7.997 -2.998 -12.594 1.00 96.69 89 LEU A C 1
ATOM 668 O O . LEU A 1 89 ? 9.097 -3.135 -13.129 1.00 96.69 89 LEU A O 1
ATOM 672 N N . VAL A 1 90 ? 7.606 -3.761 -11.567 1.00 94.19 90 VAL A N 1
ATOM 673 C CA . VAL A 1 90 ? 8.429 -4.836 -10.982 1.00 94.19 90 VAL A CA 1
ATOM 674 C C . VAL A 1 90 ? 8.700 -5.954 -11.995 1.00 94.19 90 VAL A C 1
ATOM 676 O O . VAL A 1 90 ? 9.847 -6.373 -12.159 1.00 94.19 90 VAL A O 1
ATOM 679 N N . ASP A 1 91 ? 7.687 -6.393 -12.741 1.00 96.19 91 ASP A N 1
ATOM 680 C CA . ASP A 1 91 ? 7.825 -7.431 -13.773 1.00 96.19 91 ASP A CA 1
ATOM 681 C C . ASP A 1 91 ? 8.734 -6.976 -14.928 1.00 96.19 91 ASP A C 1
ATOM 683 O O . ASP A 1 91 ? 9.393 -7.787 -15.584 1.00 96.19 91 ASP A O 1
ATOM 687 N N . ASN A 1 92 ? 8.816 -5.662 -15.157 1.00 96.88 92 ASN A N 1
ATOM 688 C CA . ASN A 1 92 ? 9.687 -5.042 -16.150 1.00 96.88 92 ASN A CA 1
ATOM 689 C C . ASN A 1 92 ? 10.931 -4.374 -15.540 1.00 96.88 92 ASN A C 1
ATOM 691 O O . ASN A 1 92 ? 11.567 -3.575 -16.224 1.00 96.88 92 ASN A O 1
ATOM 695 N N . LYS A 1 93 ? 11.357 -4.734 -14.320 1.00 94.12 93 LYS A N 1
ATOM 696 C CA . LYS A 1 93 ? 12.497 -4.104 -13.613 1.00 94.12 93 LYS A CA 1
ATOM 697 C C . LYS A 1 93 ? 13.817 -4.087 -14.402 1.00 94.12 93 LYS A C 1
ATOM 699 O O . LYS A 1 93 ? 14.661 -3.233 -14.172 1.00 94.12 93 LYS A O 1
ATOM 704 N N . ALA A 1 94 ? 14.005 -5.000 -15.357 1.00 95.81 94 ALA A N 1
ATOM 705 C CA . ALA A 1 94 ? 15.173 -5.012 -16.249 1.00 95.81 94 ALA A CA 1
ATOM 706 C C . ALA A 1 94 ? 15.079 -4.031 -17.440 1.00 95.81 94 ALA A C 1
ATOM 708 O O . ALA A 1 94 ? 16.057 -3.856 -18.164 1.00 95.81 94 ALA A O 1
ATOM 709 N N . LYS A 1 95 ? 13.899 -3.455 -17.687 1.00 97.62 95 LYS A N 1
ATOM 710 C CA . LYS A 1 95 ? 13.585 -2.570 -18.820 1.00 97.62 95 LYS A CA 1
ATOM 711 C C . LYS A 1 95 ? 13.240 -1.142 -18.402 1.00 97.62 95 LYS A C 1
ATOM 713 O O . LYS A 1 95 ? 13.220 -0.278 -19.274 1.00 97.62 95 LYS A O 1
ATOM 718 N N . VAL A 1 96 ? 12.935 -0.913 -17.123 1.00 98.12 96 VAL A N 1
ATOM 719 C CA . VAL A 1 96 ? 12.715 0.438 -16.592 1.00 98.12 96 VAL A CA 1
ATOM 720 C C . VAL A 1 96 ? 14.001 1.262 -16.662 1.00 98.12 96 VAL A C 1
ATOM 722 O O . VAL A 1 96 ? 15.109 0.718 -16.728 1.00 98.12 96 VAL A O 1
ATOM 725 N N . SER A 1 97 ? 13.858 2.582 -16.631 1.00 98.38 97 SER A N 1
ATOM 726 C CA . SER A 1 97 ? 14.985 3.500 -16.503 1.00 98.38 97 SER A CA 1
ATOM 727 C C . SER A 1 97 ? 15.810 3.234 -15.228 1.00 98.38 97 SER A C 1
ATOM 729 O O . SER A 1 97 ? 15.281 2.713 -14.241 1.00 98.38 97 SER A O 1
ATOM 731 N N . PRO A 1 98 ? 17.108 3.605 -15.202 1.00 98.00 98 PRO A N 1
ATOM 732 C CA . PRO A 1 98 ? 17.934 3.479 -14.000 1.00 98.00 98 PRO A CA 1
ATOM 733 C C . PRO A 1 98 ? 17.336 4.180 -12.774 1.00 98.00 98 PRO A C 1
ATOM 735 O O . PR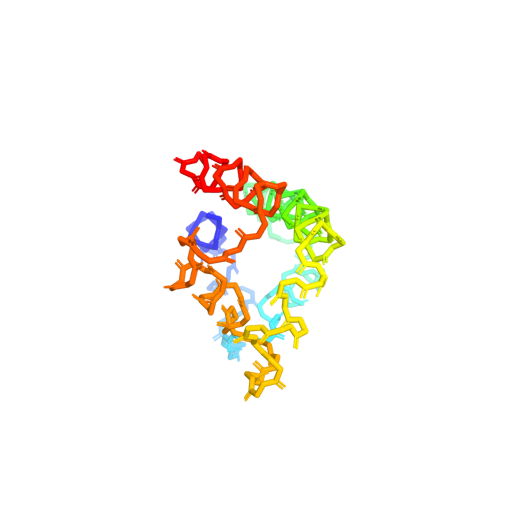O A 1 98 ? 17.390 3.625 -11.678 1.00 98.00 98 PRO A O 1
ATOM 738 N N . ASP A 1 99 ? 16.731 5.354 -12.969 1.00 97.81 99 ASP A N 1
ATOM 739 C CA . ASP A 1 99 ? 16.140 6.147 -11.889 1.00 97.81 99 ASP A CA 1
ATOM 740 C C . ASP A 1 99 ? 14.899 5.454 -11.311 1.00 97.81 99 ASP A C 1
ATOM 742 O O . ASP A 1 99 ? 14.810 5.266 -10.098 1.00 97.81 99 ASP A O 1
ATOM 746 N N . CYS A 1 100 ? 13.995 4.961 -12.167 1.00 98.12 100 CYS A N 1
ATOM 747 C CA . CYS A 1 100 ? 12.854 4.166 -11.713 1.00 98.12 100 CYS A CA 1
ATOM 748 C C . CYS A 1 100 ? 13.300 2.852 -11.051 1.00 98.12 100 CYS A C 1
ATOM 750 O O . CYS A 1 100 ? 12.773 2.460 -10.013 1.00 98.12 100 CYS A O 1
ATOM 752 N N . GLY A 1 101 ? 14.320 2.177 -11.589 1.00 96.81 101 GLY A N 1
ATOM 753 C CA . GLY A 1 101 ? 14.871 0.961 -10.987 1.00 96.81 101 GLY A CA 1
ATOM 754 C C . GLY A 1 101 ? 15.446 1.186 -9.583 1.00 96.81 101 GLY A C 1
ATOM 755 O O . GLY A 1 101 ? 15.243 0.350 -8.697 1.00 96.81 101 GLY A O 1
ATOM 756 N N . ALA A 1 102 ? 16.133 2.313 -9.370 1.00 96.31 102 ALA A N 1
ATOM 757 C CA . ALA A 1 102 ? 16.642 2.714 -8.061 1.00 96.31 102 ALA A CA 1
ATOM 758 C C . ALA A 1 102 ? 15.502 3.046 -7.086 1.00 96.31 102 ALA A C 1
ATOM 760 O O . ALA A 1 102 ? 15.522 2.588 -5.944 1.00 96.31 102 ALA A O 1
ATOM 761 N N . GLU A 1 103 ? 14.484 3.769 -7.552 1.00 96.06 103 GLU A N 1
ATOM 762 C CA . GLU A 1 103 ? 13.297 4.114 -6.769 1.00 96.06 103 GLU A CA 1
ATOM 763 C C . GLU A 1 103 ? 12.526 2.869 -6.304 1.00 96.06 103 GLU A C 1
ATOM 765 O O . GLU A 1 103 ? 12.222 2.726 -5.120 1.00 96.06 103 GLU A O 1
ATOM 770 N N . LEU A 1 104 ? 12.288 1.908 -7.205 1.00 93.88 104 LEU A N 1
ATOM 771 C CA . LEU A 1 104 ? 11.642 0.637 -6.864 1.00 93.88 104 LEU A CA 1
ATOM 772 C C . LEU A 1 104 ? 12.435 -0.140 -5.803 1.00 93.88 104 LEU A C 1
ATOM 774 O O . LEU A 1 104 ? 11.844 -0.720 -4.894 1.00 93.88 104 LEU A O 1
ATOM 778 N N . ALA A 1 105 ? 13.770 -0.143 -5.887 1.00 92.75 105 ALA A N 1
ATOM 779 C CA . ALA A 1 105 ? 14.618 -0.797 -4.891 1.00 92.75 105 ALA A CA 1
ATOM 780 C C . ALA A 1 105 ? 14.562 -0.101 -3.517 1.00 92.75 105 ALA A C 1
ATOM 782 O O . ALA A 1 105 ? 14.544 -0.775 -2.486 1.00 92.75 105 ALA A O 1
ATOM 783 N N . ASP A 1 106 ? 14.504 1.230 -3.498 1.00 91.81 106 ASP A N 1
ATOM 784 C CA . ASP A 1 106 ? 14.391 2.029 -2.277 1.00 91.81 106 ASP A CA 1
ATOM 785 C C . ASP A 1 106 ? 13.037 1.816 -1.575 1.00 91.81 106 ASP A C 1
ATOM 787 O O . ASP A 1 106 ? 12.966 1.680 -0.353 1.00 91.81 106 ASP A O 1
ATOM 791 N N . ILE A 1 107 ? 11.943 1.727 -2.338 1.00 89.19 107 ILE A N 1
ATOM 792 C CA . ILE A 1 107 ? 10.612 1.379 -1.808 1.00 89.19 107 ILE A CA 1
ATOM 793 C C . ILE A 1 107 ? 10.592 -0.059 -1.270 1.00 89.19 107 ILE A C 1
ATOM 795 O O . ILE A 1 107 ? 10.145 -0.290 -0.147 1.00 89.19 107 ILE A O 1
ATOM 799 N N . GLU A 1 108 ? 11.120 -1.031 -2.025 1.00 85.50 108 GLU A N 1
ATOM 800 C CA . GLU A 1 108 ? 11.217 -2.434 -1.588 1.00 85.50 108 GLU A CA 1
ATOM 801 C C . GLU A 1 108 ? 11.991 -2.589 -0.267 1.00 85.50 108 GLU A C 1
ATOM 803 O O . GLU A 1 108 ? 11.666 -3.462 0.540 1.00 85.50 108 GLU A O 1
ATOM 808 N N . ALA A 1 109 ? 13.022 -1.769 -0.040 1.00 87.69 109 ALA A N 1
ATOM 809 C CA . ALA A 1 109 ? 13.797 -1.787 1.198 1.00 87.69 109 ALA A CA 1
ATOM 810 C C . ALA A 1 109 ? 12.988 -1.280 2.403 1.00 87.69 109 ALA A C 1
ATOM 812 O O . ALA A 1 109 ? 13.100 -1.841 3.493 1.00 87.69 109 ALA A O 1
ATOM 813 N N . ARG A 1 110 ? 12.148 -0.261 2.201 1.00 81.81 110 ARG A N 1
ATOM 814 C CA . ARG A 1 110 ? 11.328 0.352 3.256 1.00 81.81 110 ARG A CA 1
ATOM 815 C C . ARG A 1 110 ? 10.098 -0.470 3.625 1.00 81.81 110 ARG A C 1
ATOM 817 O O . ARG A 1 110 ? 9.746 -0.502 4.792 1.00 81.81 110 ARG A O 1
ATOM 824 N N . LEU A 1 111 ? 9.511 -1.206 2.679 1.00 73.12 111 LEU A N 1
ATOM 825 C CA . LEU A 1 111 ? 8.362 -2.095 2.930 1.00 73.12 111 LEU A CA 1
ATOM 826 C C . LEU A 1 111 ? 8.702 -3.367 3.729 1.00 73.12 111 LEU A C 1
ATOM 828 O O . LEU A 1 111 ? 7.799 -4.082 4.160 1.00 73.12 111 LEU A O 1
ATOM 832 N N . LYS A 1 112 ? 9.989 -3.700 3.880 1.00 65.19 112 LYS A N 1
ATOM 833 C CA . LYS A 1 112 ? 10.450 -4.842 4.694 1.00 65.19 112 LYS A CA 1
ATOM 834 C C . LYS A 1 112 ? 10.581 -4.510 6.185 1.00 65.19 112 LYS A C 1
ATOM 836 O O . LYS A 1 112 ? 10.897 -5.414 6.961 1.00 65.19 112 LYS A O 1
ATOM 841 N N . HIS A 1 113 ? 10.378 -3.249 6.553 1.00 48.41 113 HIS A N 1
ATOM 842 C CA . HIS A 1 113 ? 10.344 -2.749 7.923 1.00 48.41 113 HIS A CA 1
ATOM 843 C C . HIS A 1 113 ? 8.910 -2.403 8.323 1.00 48.41 113 HIS A C 1
ATOM 845 O O . HIS A 1 113 ? 8.616 -2.569 9.527 1.00 48.41 113 HIS A O 1
#

Sequence (113 aa):
MVDTVMDACDTDLKKYCSQVTPGEGRLVLCMMAHEDKISDQCFGAMFDAADGIEFFVSDLKRAADVCESDIEKLCDKVEPGKGQIAQCLVDNKAKVSPDCGAELADIEARLKH

pLDDT: mean 92.68, std 6.81, range [48.41, 98.38]

Secondary structure (DSSP, 8-state):
-HHHHHHHHHHHHHHHSTTSPSSTTHHHHHHHHTTTTS-HHHHHHHHHHHHHHHHHHHHHHHHHHHHHHHHHHHSTTSPSSTTHHHHHHHHTTTTS-HHHHHHHHHHHHHTT-

Foldseek 3Di:
DVVQLCVQQVVVCVVFPVVFDDDPCRSVVSCVVVVVPTDPSNVVSVVVVVVVVVVVVVLVVVLCVQQVVVCVVQPVPFDDDPCRSVVSCVVCLVPTDPRSNVSNVVVVVVVVD